Protein AF-A0A960DR23-F1 (afdb_monomer_lite)

Radius of gyration: 14.65 Å; chains: 1; bounding box: 28×23×32 Å

pLDDT: mean 97.82, std 1.22, range [93.44, 98.88]

Secondary structure (DSSP, 8-state):
---TTSSEEEEEEEEEEEE-SSSEEEEEEEEEEEES-TTSPPPPGGGGT-----

Foldseek 3Di:
DDDPPDQWDFDWDFPDWDDDPPDIDTDTDTPDIDGPDPVDDDDDCVVVVDDDDD

Structure (mmCIF, N/CA/C/O backbone):
data_AF-A0A960DR23-F1
#
_entry.id   AF-A0A960DR23-F1
#
loop_
_atom_site.group_PDB
_atom_site.id
_atom_site.type_symbol
_atom_site.label_atom_id
_atom_site.label_alt_id
_atom_site.label_comp_id
_atom_site.label_asym_id
_atom_site.label_entity_id
_atom_site.label_seq_id
_atom_site.pdbx_PDB_ins_code
_atom_site.Cartn_x
_atom_site.Cartn_y
_atom_site.Cartn_z
_atom_site.occup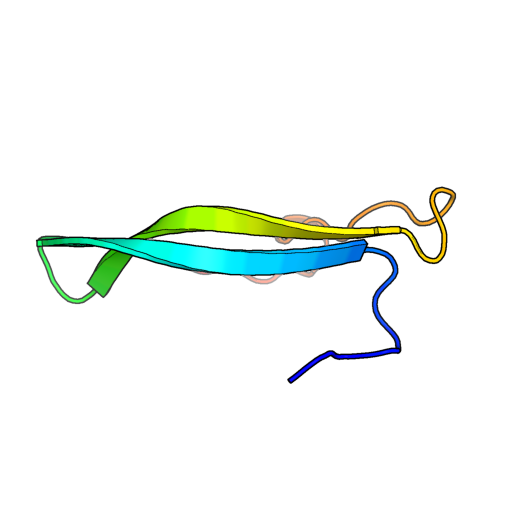ancy
_atom_site.B_iso_or_equiv
_atom_site.auth_seq_id
_atom_site.auth_comp_id
_atom_site.auth_asym_id
_atom_site.auth_atom_id
_atom_site.pdbx_PDB_model_num
ATOM 1 N N . PRO A 1 1 ? -9.068 2.052 -5.976 1.00 93.44 1 PRO A N 1
ATOM 2 C CA . PRO A 1 1 ? -8.503 2.379 -7.310 1.00 93.44 1 PRO A CA 1
ATOM 3 C C . PRO A 1 1 ? -7.041 1.935 -7.352 1.00 93.44 1 PRO A C 1
ATOM 5 O O . PRO A 1 1 ? -6.365 2.051 -6.334 1.00 93.44 1 PRO A O 1
ATOM 8 N N . LEU A 1 2 ? -6.569 1.430 -8.492 1.00 96.94 2 LEU A N 1
ATOM 9 C CA . LEU A 1 2 ? -5.227 0.864 -8.617 1.00 96.94 2 LEU A CA 1
ATOM 10 C C . LEU A 1 2 ? -4.262 1.860 -9.271 1.00 96.94 2 LEU A C 1
ATOM 12 O O . LEU A 1 2 ? -4.502 2.314 -10.388 1.00 96.94 2 LEU A O 1
ATOM 16 N N . ILE A 1 3 ? -3.156 2.178 -8.593 1.00 97.62 3 ILE A N 1
ATOM 17 C CA . ILE A 1 3 ? -2.081 3.007 -9.157 1.00 97.62 3 ILE A CA 1
ATOM 18 C C . ILE A 1 3 ? -1.203 2.105 -10.025 1.00 97.62 3 ILE A C 1
ATOM 20 O O . ILE A 1 3 ? -0.404 1.313 -9.526 1.00 97.62 3 ILE A O 1
ATOM 24 N N . THR A 1 4 ? -1.370 2.193 -11.342 1.00 96.81 4 THR A N 1
ATOM 25 C CA . THR A 1 4 ? -0.745 1.256 -12.289 1.00 96.81 4 THR A CA 1
ATOM 26 C C . THR A 1 4 ? 0.766 1.428 -12.434 1.00 96.81 4 THR A C 1
ATOM 28 O O . THR A 1 4 ? 1.426 0.503 -12.894 1.00 96.81 4 THR A O 1
ATOM 31 N N . ALA A 1 5 ? 1.317 2.567 -12.005 1.00 97.31 5 ALA A N 1
ATOM 32 C CA . ALA A 1 5 ? 2.755 2.832 -12.001 1.00 97.31 5 ALA A CA 1
ATOM 33 C C . ALA A 1 5 ? 3.517 2.131 -10.855 1.00 97.31 5 ALA A C 1
ATOM 35 O O . ALA A 1 5 ? 4.743 2.087 -10.881 1.00 97.31 5 ALA A O 1
ATOM 36 N N . CYS A 1 6 ? 2.826 1.595 -9.841 1.00 98.12 6 CYS A N 1
ATOM 37 C CA . CYS A 1 6 ? 3.469 0.900 -8.723 1.00 98.12 6 CYS A CA 1
ATOM 38 C C . CYS A 1 6 ? 3.813 -0.559 -9.076 1.00 98.12 6 CYS A C 1
ATOM 40 O O . CYS A 1 6 ? 3.002 -1.266 -9.683 1.00 98.12 6 CYS A O 1
ATOM 42 N N . ALA A 1 7 ? 4.983 -1.019 -8.622 1.00 98.31 7 ALA A N 1
ATOM 43 C CA . ALA A 1 7 ? 5.491 -2.377 -8.843 1.00 98.31 7 ALA A CA 1
ATOM 44 C C . ALA A 1 7 ? 4.654 -3.475 -8.162 1.00 98.31 7 ALA A C 1
ATOM 46 O O . ALA A 1 7 ? 4.477 -4.555 -8.719 1.00 98.31 7 ALA A O 1
ATOM 47 N N . TYR A 1 8 ? 4.082 -3.177 -6.995 1.00 98.50 8 TYR A N 1
ATOM 48 C CA . TYR A 1 8 ? 3.298 -4.112 -6.188 1.00 98.50 8 TYR A CA 1
ATOM 49 C C . TYR A 1 8 ? 1.944 -3.499 -5.834 1.00 98.50 8 TYR A C 1
ATOM 51 O O . TYR A 1 8 ? 1.827 -2.276 -5.708 1.00 98.50 8 TYR A O 1
ATOM 59 N N . TRP A 1 9 ? 0.924 -4.337 -5.663 1.00 98.62 9 TRP A N 1
ATOM 60 C CA . TRP A 1 9 ? -0.385 -3.923 -5.166 1.00 98.62 9 TRP A CA 1
ATOM 61 C C . TRP A 1 9 ? -1.104 -5.074 -4.462 1.00 98.62 9 TRP A C 1
ATOM 63 O O . TRP A 1 9 ? -0.822 -6.245 -4.718 1.00 98.62 9 TRP A O 1
ATOM 73 N N . PHE A 1 10 ? -2.051 -4.723 -3.598 1.00 98.44 10 PHE A N 1
ATOM 74 C CA . PHE A 1 10 ? -2.990 -5.655 -2.987 1.00 98.44 10 PHE A CA 1
ATOM 75 C C . PHE A 1 10 ? -4.326 -4.956 -2.713 1.00 98.44 10 PHE A C 1
ATOM 77 O O . PHE A 1 10 ? -4.373 -3.738 -2.524 1.00 98.44 10 PHE A O 1
ATOM 84 N N . GLU A 1 11 ? -5.406 -5.730 -2.710 1.00 98.69 11 GLU A N 1
ATOM 85 C CA . GLU A 1 11 ? -6.745 -5.321 -2.294 1.00 98.69 11 GLU A CA 1
ATOM 86 C C . GLU A 1 11 ? -7.132 -6.090 -1.034 1.00 98.69 11 GLU A C 1
ATOM 88 O O . GLU A 1 11 ? -6.840 -7.281 -0.902 1.00 98.69 11 GLU A 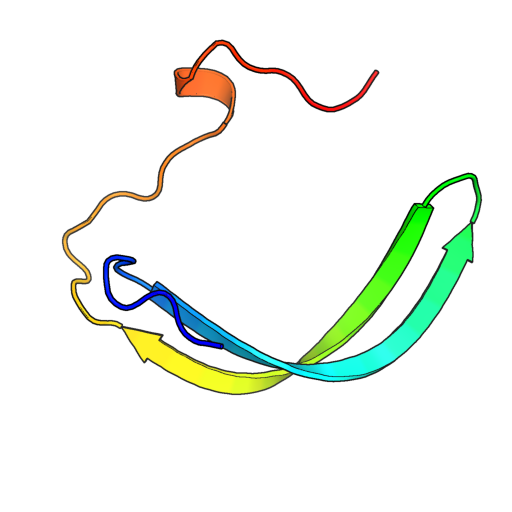O 1
ATOM 93 N N . CYS A 1 12 ? -7.810 -5.414 -0.106 1.00 98.69 12 CYS A N 1
ATOM 94 C CA . CYS A 1 12 ? -8.228 -6.025 1.147 1.00 98.69 12 CYS A CA 1
ATOM 95 C C . CYS A 1 12 ? -9.703 -5.777 1.459 1.00 98.69 12 CYS A C 1
ATOM 97 O O . CYS A 1 12 ? -10.275 -4.751 1.085 1.00 98.69 12 CYS A O 1
ATOM 99 N N . ARG A 1 13 ? -10.288 -6.687 2.240 1.00 98.75 13 ARG A N 1
ATOM 100 C CA . ARG A 1 13 ? -11.562 -6.492 2.937 1.00 98.75 13 ARG A CA 1
ATOM 101 C C . ARG A 1 13 ? -11.282 -6.181 4.406 1.00 98.75 13 ARG A C 1
ATOM 103 O O . ARG A 1 13 ? -10.650 -6.985 5.081 1.00 98.75 13 ARG A O 1
ATOM 110 N N . VAL A 1 14 ? -11.757 -5.039 4.905 1.00 98.69 14 VAL A N 1
ATOM 111 C CA . VAL A 1 14 ? -11.635 -4.685 6.332 1.00 98.69 14 VAL A CA 1
ATOM 112 C C . VAL A 1 14 ? -12.377 -5.721 7.179 1.00 98.69 14 VAL A C 1
ATOM 114 O O . VAL A 1 14 ? -13.557 -5.976 6.938 1.00 98.69 14 VAL A O 1
ATOM 117 N N . THR A 1 15 ? -11.680 -6.310 8.147 1.00 98.69 15 THR A N 1
ATOM 118 C CA . THR A 1 15 ? -12.240 -7.255 9.124 1.00 98.69 15 THR A CA 1
ATOM 119 C C . THR A 1 15 ? -12.475 -6.579 10.466 1.00 98.69 15 THR A C 1
ATOM 121 O O . THR A 1 15 ? -13.468 -6.877 11.124 1.00 98.69 15 THR A O 1
ATOM 124 N N . ASP A 1 16 ? -11.616 -5.623 10.837 1.00 98.75 16 ASP A N 1
ATOM 125 C CA . ASP A 1 16 ? -11.690 -4.926 12.117 1.00 98.75 16 ASP A CA 1
ATOM 126 C C . ASP A 1 16 ? -11.277 -3.457 11.995 1.00 98.75 16 ASP A C 1
ATOM 128 O O . ASP A 1 16 ? -10.400 -3.079 11.212 1.00 98.75 16 ASP A O 1
ATOM 132 N N . THR A 1 17 ? -11.881 -2.642 12.855 1.00 98.56 17 THR A N 1
ATOM 133 C CA . THR A 1 17 ? -11.593 -1.218 13.018 1.00 98.56 17 THR A CA 1
ATOM 134 C C . THR A 1 17 ? -11.234 -0.976 14.479 1.00 98.56 17 THR A C 1
ATOM 136 O O . THR A 1 17 ? -12.074 -1.147 15.363 1.00 98.56 17 THR A O 1
ATOM 139 N N . VAL A 1 18 ? -9.983 -0.605 14.753 1.00 98.62 18 VAL A N 1
ATOM 140 C CA . VAL A 1 18 ? -9.470 -0.408 16.114 1.00 98.62 18 VAL A CA 1
ATOM 141 C C . VAL A 1 18 ? -9.202 1.075 16.356 1.00 98.62 18 VAL A C 1
ATOM 143 O O . VAL A 1 18 ? -8.236 1.643 15.847 1.00 98.62 18 VAL A O 1
ATOM 146 N N . GLU A 1 19 ? -10.050 1.698 17.170 1.00 98.38 19 GLU A N 1
ATOM 147 C CA . GLU A 1 19 ? -9.959 3.119 17.521 1.00 98.38 19 GLU A CA 1
ATOM 148 C C . GLU A 1 19 ? -9.235 3.313 18.861 1.00 98.38 19 GLU A C 1
ATOM 150 O O . GLU A 1 19 ? -9.750 2.955 19.928 1.00 98.38 19 GLU A O 1
ATOM 155 N N . ARG A 1 20 ? -8.016 3.867 18.816 1.00 96.56 20 ARG A N 1
ATOM 156 C CA . ARG A 1 20 ? -7.182 4.164 19.993 1.00 96.56 20 ARG A CA 1
ATOM 157 C C . ARG A 1 20 ? -6.321 5.406 19.733 1.00 96.56 20 ARG A C 1
ATOM 159 O O . ARG A 1 20 ? -5.204 5.288 19.244 1.00 96.56 20 ARG A O 1
ATOM 166 N N . GLY A 1 21 ? -6.824 6.583 20.100 1.00 96.56 21 GLY A N 1
ATOM 167 C CA . GLY A 1 21 ? -6.128 7.858 19.902 1.00 96.56 21 GLY A CA 1
ATOM 168 C C . GLY A 1 21 ? -6.728 8.664 18.754 1.00 96.56 21 GLY A C 1
ATOM 169 O O . GLY A 1 21 ? -7.936 8.628 18.543 1.00 96.56 21 GLY A O 1
ATOM 170 N N . ASP A 1 22 ? -5.890 9.408 18.042 1.00 97.88 22 ASP A N 1
ATOM 171 C CA . ASP A 1 22 ? -6.283 10.283 16.930 1.00 97.88 22 ASP A CA 1
ATOM 172 C C . ASP A 1 22 ? -6.276 9.585 15.557 1.00 97.88 22 ASP A C 1
ATOM 174 O O . ASP A 1 22 ? -6.734 10.161 14.571 1.00 97.88 22 ASP A O 1
ATOM 178 N N . HIS A 1 23 ? -5.821 8.330 15.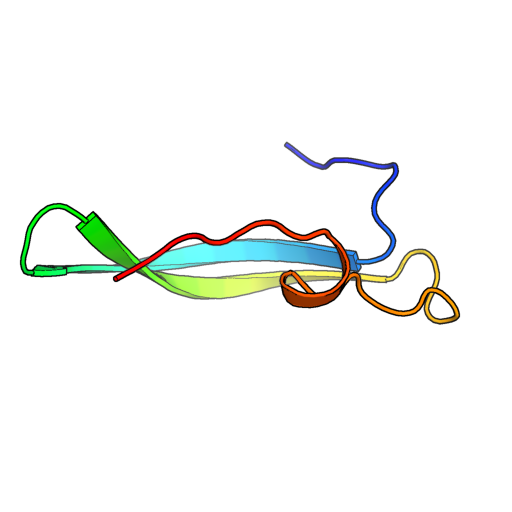496 1.00 98.19 23 HIS A N 1
ATOM 179 C CA . HIS A 1 23 ? -5.840 7.490 14.301 1.00 98.19 23 HIS A CA 1
ATOM 180 C C . HIS A 1 23 ? -6.608 6.185 14.539 1.00 98.19 23 HIS A C 1
ATOM 182 O O . HIS A 1 23 ? -6.714 5.673 15.656 1.00 98.19 23 HIS A O 1
ATOM 188 N N . THR A 1 24 ? -7.126 5.626 13.446 1.00 98.31 24 THR A N 1
ATOM 189 C CA . THR A 1 24 ? -7.786 4.317 13.419 1.00 98.31 24 THR A CA 1
ATOM 190 C C . THR A 1 24 ? -6.867 3.292 12.771 1.00 98.31 24 THR A C 1
ATOM 192 O O . THR A 1 24 ? -6.372 3.512 11.666 1.00 98.31 24 THR A O 1
ATOM 195 N N . VAL A 1 25 ? -6.661 2.158 13.438 1.00 98.50 25 VAL A N 1
ATOM 196 C CA . VAL A 1 25 ? -5.954 1.013 12.859 1.00 98.50 25 VAL A CA 1
A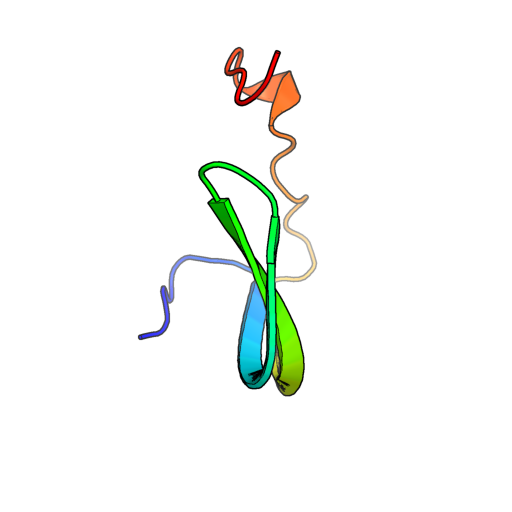TOM 197 C C . VAL A 1 25 ? -6.983 0.091 12.216 1.00 98.50 25 VAL A C 1
ATOM 199 O O . VAL A 1 25 ? -7.830 -0.476 12.905 1.00 98.50 25 VAL A O 1
ATOM 202 N N . PHE A 1 26 ? -6.906 -0.069 10.898 1.00 98.56 26 PHE A N 1
ATOM 203 C CA . PHE A 1 26 ? -7.722 -1.035 10.166 1.00 98.56 26 PHE A CA 1
ATOM 204 C C . PHE A 1 26 ? -6.975 -2.360 10.032 1.00 98.56 26 PHE A C 1
ATOM 206 O O . PHE A 1 26 ? -5.840 -2.391 9.555 1.00 98.56 26 PHE A O 1
ATOM 213 N N . VAL A 1 27 ? -7.629 -3.453 10.417 1.00 98.69 27 VAL A N 1
ATOM 214 C CA . VAL A 1 27 ? -7.181 -4.818 10.126 1.00 98.69 27 VAL A CA 1
ATOM 215 C C . VAL A 1 27 ? -7.993 -5.319 8.944 1.00 98.69 27 VAL A C 1
ATOM 217 O O . VAL A 1 27 ? -9.209 -5.119 8.887 1.00 98.69 27 VAL A O 1
ATOM 220 N N . ALA A 1 28 ? -7.324 -5.913 7.962 1.00 98.75 28 ALA A N 1
ATOM 221 C CA . ALA A 1 28 ? -7.968 -6.313 6.725 1.00 98.75 28 ALA A CA 1
ATOM 222 C C . ALA A 1 28 ? -7.354 -7.595 6.153 1.00 98.75 28 ALA A C 1
ATOM 224 O O . ALA A 1 28 ? -6.142 -7.798 6.205 1.00 98.75 28 ALA A O 1
ATOM 225 N N . GLU A 1 29 ? -8.208 -8.437 5.579 1.00 98.88 29 GLU A N 1
ATOM 226 C CA . GLU A 1 29 ? -7.846 -9.660 4.866 1.00 98.88 29 GLU A CA 1
ATOM 227 C C . GLU A 1 29 ? -7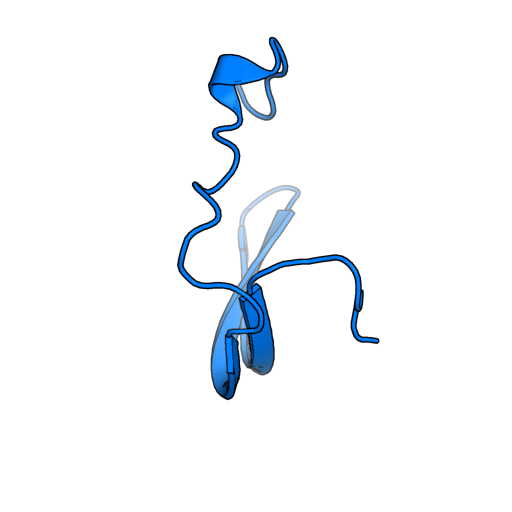.464 -9.312 3.425 1.00 98.88 29 GLU A C 1
ATOM 229 O O . GLU A 1 29 ? -8.244 -8.653 2.735 1.00 98.88 29 GLU A O 1
ATOM 234 N N . VAL A 1 30 ? -6.296 -9.762 2.957 1.00 98.75 30 VAL A N 1
ATOM 235 C CA . VAL A 1 30 ? -5.910 -9.646 1.542 1.00 98.75 30 VAL A CA 1
ATOM 236 C C . VAL A 1 30 ? -6.808 -10.561 0.714 1.00 98.75 30 VAL A C 1
ATOM 238 O O . VAL A 1 30 ? -6.820 -11.770 0.929 1.00 98.75 30 VAL A O 1
ATOM 241 N N . VAL A 1 31 ? -7.544 -9.985 -0.236 1.00 98.75 31 VAL A N 1
ATOM 242 C CA . VAL A 1 31 ? -8.475 -10.718 -1.111 1.00 98.75 31 VAL A CA 1
ATOM 243 C C . VAL A 1 31 ? -7.989 -10.811 -2.556 1.00 98.75 31 VAL A C 1
ATOM 245 O O . VAL A 1 31 ? -8.442 -11.692 -3.280 1.00 98.75 31 VAL A O 1
ATOM 248 N N . ASP A 1 32 ? -7.064 -9.939 -2.963 1.00 98.75 32 ASP A N 1
ATOM 249 C CA . ASP A 1 32 ? -6.354 -10.016 -4.242 1.00 98.75 32 ASP A CA 1
ATOM 250 C C . ASP A 1 32 ? -4.992 -9.311 -4.134 1.00 98.75 32 ASP A C 1
ATOM 252 O O . ASP A 1 32 ? -4.797 -8.435 -3.285 1.00 98.75 32 ASP A O 1
ATOM 256 N N . ALA A 1 33 ? -4.035 -9.696 -4.973 1.00 98.62 33 ALA A N 1
ATOM 257 C CA . ALA A 1 33 ? -2.717 -9.082 -5.031 1.00 98.62 33 ALA A CA 1
ATOM 258 C C . ALA A 1 33 ? -2.023 -9.341 -6.367 1.00 98.62 33 ALA A C 1
ATOM 260 O O . ALA A 1 33 ? -2.274 -10.330 -7.053 1.00 98.62 33 ALA A O 1
ATOM 261 N N . GLY A 1 34 ? -1.063 -8.482 -6.704 1.00 98.44 34 GLY A N 1
ATOM 262 C CA . GLY A 1 34 ? -0.257 -8.684 -7.895 1.00 98.44 34 GLY A CA 1
ATOM 263 C C . GLY A 1 34 ? 1.099 -8.002 -7.851 1.00 98.44 34 GLY A C 1
ATOM 264 O O . GLY A 1 34 ? 1.325 -7.005 -7.161 1.00 98.44 34 GLY A O 1
ATOM 265 N N . VAL A 1 35 ? 1.997 -8.559 -8.659 1.00 98.44 35 VAL A N 1
ATOM 266 C CA . VAL A 1 35 ? 3.347 -8.054 -8.894 1.00 98.44 35 VAL A CA 1
ATOM 267 C C . VAL A 1 35 ? 3.464 -7.703 -10.368 1.00 98.44 35 VAL A C 1
ATOM 269 O O . VAL A 1 35 ? 3.153 -8.522 -11.231 1.00 98.44 35 VAL A O 1
ATOM 272 N N . ARG A 1 36 ? 3.867 -6.468 -10.659 1.00 97.88 36 ARG A N 1
ATOM 273 C CA . ARG A 1 36 ? 4.142 -6.001 -12.023 1.00 97.88 36 ARG A CA 1
ATOM 274 C C . ARG A 1 36 ? 5.614 -6.117 -12.381 1.00 97.88 36 ARG A C 1
ATOM 276 O O . ARG A 1 36 ? 5.922 -6.450 -13.517 1.00 97.88 36 ARG A O 1
ATOM 283 N N . ASP A 1 37 ? 6.483 -5.815 -11.423 1.00 98.06 37 ASP A N 1
ATOM 284 C CA . ASP A 1 37 ? 7.933 -5.850 -11.580 1.00 98.06 37 ASP A CA 1
ATOM 285 C C . ASP A 1 37 ? 8.562 -6.193 -10.225 1.00 98.06 37 ASP A C 1
ATOM 287 O O . ASP A 1 37 ? 8.499 -5.399 -9.286 1.00 98.06 37 ASP A O 1
ATOM 291 N N . ASP A 1 38 ? 9.107 -7.400 -10.100 1.00 97.50 38 ASP A N 1
ATOM 292 C CA . ASP A 1 38 ? 9.732 -7.888 -8.872 1.00 97.50 38 ASP A CA 1
ATOM 293 C C . ASP A 1 38 ? 11.207 -7.481 -8.733 1.00 97.50 38 ASP A C 1
ATOM 295 O O . ASP A 1 38 ? 11.792 -7.683 -7.668 1.00 97.50 38 ASP A O 1
ATOM 299 N N . ALA A 1 39 ? 11.793 -6.861 -9.763 1.00 98.19 39 ALA A N 1
ATOM 300 C CA . ALA A 1 39 ? 13.144 -6.315 -9.716 1.00 98.19 39 ALA A CA 1
ATOM 301 C C . ALA A 1 39 ? 13.200 -4.936 -9.034 1.00 98.19 39 ALA A C 1
ATOM 303 O O . ALA A 1 39 ? 14.284 -4.458 -8.687 1.00 98.19 39 ALA A O 1
ATOM 304 N N . VAL A 1 40 ? 12.052 -4.279 -8.829 1.00 98.06 40 VAL A N 1
ATOM 305 C CA . VAL A 1 40 ? 11.978 -2.968 -8.175 1.00 98.06 40 VAL A CA 1
ATOM 306 C C . VAL A 1 40 ? 12.188 -3.101 -6.670 1.00 98.06 40 VAL A C 1
ATOM 308 O O . VAL A 1 40 ? 11.350 -3.625 -5.941 1.00 98.06 40 VAL A O 1
ATOM 311 N N . THR A 1 41 ? 13.274 -2.513 -6.175 1.00 97.69 41 THR A N 1
ATOM 312 C CA . THR A 1 41 ? 13.507 -2.364 -4.735 1.00 97.69 41 THR A CA 1
ATOM 313 C C . THR A 1 41 ? 12.471 -1.412 -4.111 1.00 97.69 41 THR A C 1
ATOM 315 O O . THR A 1 41 ? 12.357 -0.269 -4.564 1.00 97.69 41 THR A O 1
ATOM 318 N N . PRO A 1 42 ? 11.736 -1.817 -3.053 1.00 97.38 42 PRO A N 1
ATOM 319 C CA . PRO A 1 42 ? 10.786 -0.941 -2.369 1.00 97.38 42 PRO A CA 1
ATOM 320 C C . PRO A 1 42 ? 11.442 0.314 -1.781 1.00 97.38 42 PRO A C 1
ATOM 322 O O . PRO A 1 42 ? 12.531 0.255 -1.210 1.00 97.38 42 PRO A O 1
ATOM 325 N N . MET A 1 43 ? 10.746 1.450 -1.869 1.00 97.25 43 MET A N 1
ATOM 326 C CA . MET A 1 43 ? 11.212 2.713 -1.297 1.00 97.25 43 MET A CA 1
ATOM 327 C C . MET A 1 43 ? 11.115 2.684 0.230 1.00 97.25 43 MET A C 1
ATOM 329 O O . MET A 1 43 ? 10.048 2.455 0.799 1.00 97.25 43 MET A O 1
ATOM 333 N N . LEU A 1 44 ? 12.227 2.968 0.901 1.00 98.06 44 LEU A N 1
ATOM 334 C CA . LEU A 1 44 ? 12.279 3.068 2.353 1.00 98.06 44 LEU A CA 1
ATOM 335 C C . LEU A 1 44 ? 12.023 4.519 2.768 1.00 98.06 44 LEU A C 1
ATOM 337 O O . LEU A 1 44 ? 12.702 5.424 2.290 1.00 98.06 44 LEU A O 1
ATOM 341 N N . LEU A 1 45 ? 11.095 4.752 3.705 1.00 98.00 45 LEU A N 1
ATOM 342 C CA . LEU A 1 45 ? 10.753 6.109 4.165 1.00 98.00 45 LEU A CA 1
ATOM 343 C C . LEU A 1 45 ? 11.993 6.904 4.610 1.00 98.00 45 LEU A C 1
ATOM 345 O O . LEU A 1 45 ? 12.154 8.064 4.240 1.00 98.00 45 LEU A O 1
ATOM 349 N N . ARG A 1 46 ? 12.907 6.254 5.338 1.00 96.88 46 ARG A N 1
ATOM 350 C CA . ARG A 1 46 ? 14.151 6.861 5.843 1.00 96.88 46 ARG A CA 1
ATOM 351 C C . ARG A 1 46 ? 15.086 7.393 4.750 1.00 96.88 46 ARG A C 1
ATOM 353 O O . ARG A 1 46 ? 15.830 8.328 5.017 1.00 96.88 46 ARG A O 1
ATOM 360 N N . ASP A 1 47 ? 15.023 6.847 3.537 1.00 98.06 47 ASP A N 1
ATOM 361 C CA . ASP A 1 47 ? 15.890 7.267 2.429 1.00 98.06 47 ASP A CA 1
ATOM 362 C C . ASP A 1 47 ? 15.366 8.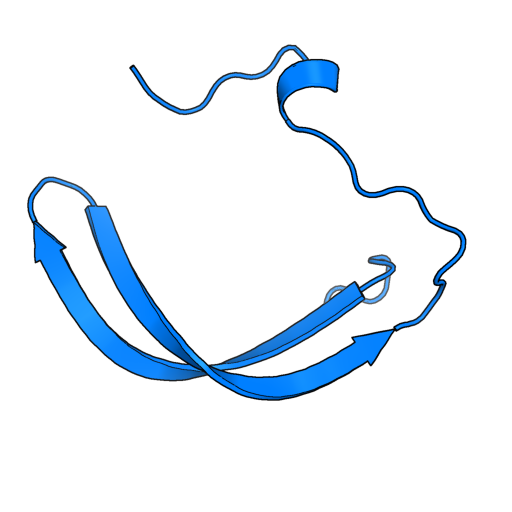547 1.752 1.00 98.06 47 ASP A C 1
ATOM 364 O O . ASP A 1 47 ? 16.076 9.185 0.981 1.00 98.06 47 ASP A O 1
ATOM 368 N N . THR A 1 48 ? 14.128 8.956 2.057 1.00 97.75 48 THR A N 1
ATOM 369 C CA . THR A 1 48 ? 13.491 10.158 1.488 1.00 97.75 48 THR A CA 1
ATOM 370 C C . THR A 1 48 ? 13.779 11.441 2.275 1.00 97.75 48 THR A C 1
ATOM 372 O O . THR A 1 48 ? 13.399 12.525 1.840 1.00 97.75 48 THR A O 1
ATOM 375 N N . GLY A 1 49 ? 14.402 11.334 3.456 1.00 97.88 49 GLY A N 1
ATOM 376 C CA . GLY A 1 49 ? 14.554 12.446 4.403 1.00 97.88 49 GLY A CA 1
ATOM 377 C C . GLY A 1 49 ? 13.265 12.833 5.143 1.00 97.88 49 GLY A C 1
ATOM 378 O O . GLY A 1 49 ? 13.286 13.753 5.957 1.00 97.88 49 GLY A O 1
ATOM 379 N N . MET A 1 50 ? 12.153 12.139 4.884 1.00 98.31 50 MET A N 1
ATOM 380 C CA . MET A 1 50 ? 10.867 12.378 5.537 1.00 98.31 50 MET A CA 1
ATOM 381 C C . MET A 1 50 ? 10.752 11.632 6.870 1.00 98.31 50 MET A C 1
ATOM 383 O O . MET A 1 50 ? 11.393 10.606 7.106 1.00 98.31 50 MET A O 1
ATOM 387 N N . ASN A 1 51 ? 9.862 12.130 7.725 1.00 97.69 51 ASN A N 1
ATOM 388 C CA . ASN A 1 51 ? 9.445 11.493 8.967 1.00 97.69 51 ASN A CA 1
ATOM 389 C C . ASN A 1 51 ? 7.912 11.578 9.083 1.00 97.69 51 ASN A C 1
ATOM 391 O O . ASN A 1 51 ? 7.313 12.571 8.671 1.00 97.69 51 ASN A O 1
ATOM 395 N N . TYR A 1 52 ? 7.294 10.532 9.636 1.00 95.94 52 TYR A N 1
ATOM 396 C CA . TYR A 1 52 ? 5.884 10.543 10.012 1.00 95.94 52 TYR A CA 1
ATOM 397 C C . TYR A 1 52 ? 5.686 9.802 11.342 1.00 95.94 52 TYR A C 1
ATOM 399 O O . TYR A 1 52 ? 5.477 8.590 11.367 1.00 95.94 52 TYR A O 1
ATOM 407 N N . GLY A 1 53 ? 5.823 10.533 12.446 1.00 93.69 53 GLY A N 1
ATOM 408 C CA . GLY A 1 53 ? 5.611 10.047 13.812 1.00 93.69 53 GLY A CA 1
ATOM 409 C C . GLY A 1 53 ? 6.578 10.683 14.816 1.00 93.69 53 GLY A C 1
ATOM 410 O O . GLY A 1 53 ? 7.630 11.193 14.435 1.00 93.69 53 GLY A O 1
ATOM 411 N N . GLY A 1 54 ? 6.231 10.639 16.103 1.00 93.69 54 GLY A N 1
ATOM 412 C CA . GLY A 1 54 ? 7.009 11.246 17.190 1.00 93.69 54 GLY A CA 1
ATOM 413 C C . GLY A 1 54 ? 6.130 11.660 18.354 1.00 93.69 54 GLY A C 1
ATOM 414 O O . GLY A 1 54 ? 5.041 12.205 18.077 1.00 93.69 54 GLY A O 1
#

Sequence (54 aa):
PLITACAYWFECRVTDTVERGDHTVFVAEVVDAGVRDDAVTPMLLRDTGMNYGG